Protein AF-A0A7M2ZLD8-F1 (afdb_monomer_lite)

Sequence (173 aa):
MSYGVLIRGNSGQTIIDDSNPCIHIAASGTYGVQTTSETIVSYPSAIQSPYEPYVYFRPNGPHQIYLFRHIGSPGNWTGFAFWQSIYRDVDPPVYGGKWKAGAVMLPKTGGWGMQVFDTQSRVMFDSNRDIVRYLGGAQVWNKYAYNPNWPGGLALQTWYLPFPYGTEAYFQV

Structure (mmCIF, N/CA/C/O backbone):
data_AF-A0A7M2ZLD8-F1
#
_entry.id   AF-A0A7M2ZLD8-F1
#
loop_
_atom_site.group_PDB
_atom_site.id
_atom_site.type_symbol
_atom_site.label_atom_id
_atom_site.label_alt_id
_atom_site.label_comp_id
_atom_site.label_asym_id
_atom_site.label_entity_id
_atom_site.label_seq_id
_atom_site.pdbx_PDB_ins_code
_atom_site.Cartn_x
_atom_site.Cartn_y
_atom_site.Cartn_z
_atom_site.occupancy
_atom_site.B_iso_or_equiv
_atom_site.auth_seq_id
_atom_site.auth_comp_id
_atom_site.auth_asym_id
_atom_site.auth_atom_id
_atom_site.pdbx_PDB_model_num
ATOM 1 N N . MET A 1 1 ? -9.789 -14.515 24.938 1.00 55.53 1 MET A N 1
ATOM 2 C CA . MET A 1 1 ? -10.448 -13.202 24.772 1.00 55.53 1 MET A CA 1
ATOM 3 C C . MET A 1 1 ? -11.246 -12.942 26.033 1.00 55.53 1 MET A C 1
ATOM 5 O O . MET A 1 1 ? -12.073 -13.783 26.356 1.00 55.53 1 MET A O 1
ATOM 9 N N . SER A 1 2 ? -10.936 -11.880 26.783 1.00 57.44 2 SER A N 1
ATOM 10 C CA . SER A 1 2 ? -11.683 -11.559 28.012 1.00 57.44 2 SER A CA 1
ATOM 11 C C . SER A 1 2 ? -12.920 -10.716 27.681 1.00 57.44 2 SER A C 1
ATOM 13 O O . SER A 1 2 ? -14.004 -11.056 28.129 1.00 57.44 2 SER A O 1
ATOM 15 N N . TYR A 1 3 ? -12.792 -9.715 26.797 1.00 57.31 3 TYR A N 1
ATOM 16 C CA . TYR A 1 3 ? -13.897 -8.905 26.261 1.00 57.31 3 TYR A CA 1
ATOM 17 C C . TYR A 1 3 ? -13.466 -8.336 24.898 1.00 57.31 3 TYR A C 1
ATOM 19 O O . TYR A 1 3 ? -12.445 -7.660 24.848 1.00 57.31 3 TYR A O 1
ATOM 27 N N . GLY A 1 4 ? -14.184 -8.631 23.808 1.00 74.44 4 GLY A N 1
ATOM 28 C CA . GLY A 1 4 ? -13.797 -8.197 22.457 1.00 74.44 4 GLY A CA 1
ATOM 29 C C . GLY A 1 4 ? -14.782 -8.625 21.364 1.00 74.44 4 GLY A C 1
ATOM 30 O O . GLY A 1 4 ? -15.792 -9.274 21.644 1.00 74.44 4 GLY A O 1
ATOM 31 N N . VAL A 1 5 ? -14.490 -8.254 20.115 1.00 86.88 5 VAL A N 1
ATOM 32 C CA . VAL A 1 5 ? -15.253 -8.650 18.919 1.00 86.88 5 VAL A CA 1
ATOM 33 C C . VAL A 1 5 ? -14.467 -9.718 18.171 1.00 86.88 5 VAL A C 1
ATOM 35 O O . VAL A 1 5 ? -13.273 -9.559 17.959 1.00 86.88 5 VAL A O 1
ATOM 38 N N . LEU A 1 6 ? -15.142 -10.780 17.731 1.00 90.00 6 LEU A N 1
ATOM 39 C CA . LEU A 1 6 ? -14.579 -11.763 16.811 1.00 90.00 6 LEU A CA 1
ATOM 40 C C . LEU A 1 6 ? -15.610 -12.104 15.738 1.00 90.00 6 LEU A C 1
ATOM 42 O O . LEU A 1 6 ? -16.627 -12.737 16.019 1.00 90.00 6 LEU A O 1
ATOM 46 N N . ILE A 1 7 ? -15.329 -11.699 14.505 1.00 91.19 7 ILE A N 1
ATOM 47 C CA . ILE A 1 7 ? -16.159 -11.971 13.332 1.00 91.19 7 ILE A CA 1
ATOM 48 C C . ILE A 1 7 ? -15.408 -12.970 12.462 1.00 91.19 7 ILE A C 1
ATOM 50 O O . ILE A 1 7 ? -14.289 -12.708 12.015 1.00 91.19 7 ILE A O 1
ATOM 54 N N . ARG A 1 8 ? -16.033 -14.122 12.214 1.00 93.56 8 ARG A N 1
ATOM 55 C CA . ARG A 1 8 ? -15.474 -15.180 11.369 1.00 93.56 8 ARG A CA 1
ATOM 56 C C . ARG A 1 8 ? -16.337 -15.406 10.142 1.00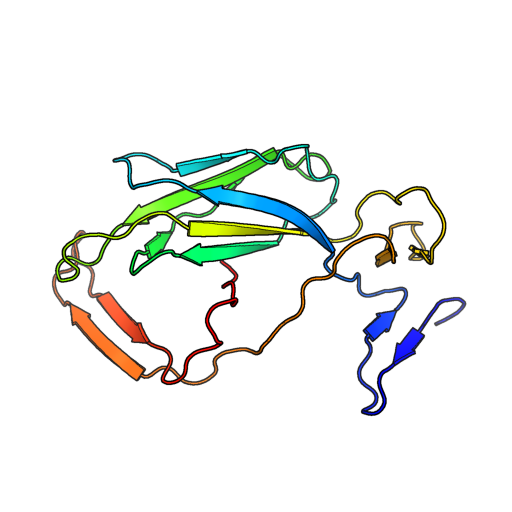 93.56 8 ARG A C 1
ATOM 58 O O . ARG A 1 8 ? -17.557 -15.262 10.193 1.00 93.56 8 ARG A O 1
ATOM 65 N N . GLY A 1 9 ? -15.686 -15.791 9.054 1.00 90.31 9 GLY A N 1
ATOM 66 C CA . GLY A 1 9 ? -16.364 -16.296 7.873 1.00 90.31 9 GLY A CA 1
ATOM 67 C C . GLY A 1 9 ? -16.895 -17.714 8.077 1.00 90.31 9 GLY A C 1
ATOM 68 O O . GLY A 1 9 ? -16.597 -18.391 9.062 1.00 90.31 9 GLY A O 1
ATOM 69 N N . ASN A 1 10 ? -17.667 -18.174 7.099 1.00 93.69 10 ASN A N 1
ATOM 70 C CA . ASN A 1 10 ? -18.260 -19.512 7.064 1.00 93.69 10 ASN A CA 1
ATOM 71 C C . ASN A 1 10 ? -17.231 -20.659 7.053 1.00 93.69 10 ASN A C 1
ATOM 73 O O . ASN A 1 10 ? -17.550 -21.749 7.514 1.00 93.69 10 ASN A O 1
ATOM 77 N N . SER A 1 11 ? -16.006 -20.419 6.579 1.00 93.69 11 SER A N 1
ATOM 78 C CA . SER A 1 11 ? -14.905 -21.393 6.603 1.00 93.69 11 SER A CA 1
ATOM 79 C C . SER A 1 11 ? -14.052 -21.304 7.877 1.00 93.69 11 SER A C 1
ATOM 81 O O . SER A 1 11 ? -12.985 -21.909 7.948 1.00 93.69 11 SER A O 1
ATOM 83 N N . GLY A 1 12 ? -14.491 -20.541 8.885 1.00 90.06 12 GLY A N 1
ATOM 84 C CA . GLY A 1 12 ? -13.798 -20.381 10.166 1.00 90.06 12 GLY A CA 1
ATOM 85 C C . GLY A 1 12 ? -12.642 -19.376 10.159 1.00 90.06 12 GLY A C 1
ATOM 86 O O . GLY A 1 12 ? -12.025 -19.165 11.202 1.00 90.06 12 GLY A O 1
ATOM 87 N N . GLN A 1 13 ? -12.368 -18.726 9.027 1.00 90.19 13 GLN A N 1
ATOM 88 C CA . GLN A 1 13 ? -11.359 -17.680 8.901 1.00 90.19 13 GLN A CA 1
ATOM 89 C C . GLN A 1 13 ? -11.756 -16.430 9.692 1.00 90.19 13 GLN A C 1
ATOM 91 O O . GLN A 1 13 ? -12.892 -15.963 9.594 1.00 90.19 13 GLN A O 1
ATOM 96 N N . THR A 1 14 ? -10.822 -15.867 10.453 1.00 89.00 14 THR A N 1
ATOM 97 C CA . THR A 1 14 ? -11.030 -14.588 11.137 1.00 89.00 14 THR A CA 1
ATOM 98 C C . THR A 1 14 ? -11.058 -13.449 10.122 1.00 89.00 14 THR A C 1
ATOM 100 O O . THR A 1 14 ? -10.161 -13.339 9.290 1.00 89.00 14 THR A O 1
ATOM 103 N N . ILE A 1 15 ? -12.100 -12.620 10.184 1.00 88.94 15 ILE A N 1
ATOM 104 C CA . ILE A 1 15 ? -12.275 -11.445 9.320 1.00 88.94 15 ILE A CA 1
ATOM 105 C C . ILE A 1 15 ? -11.950 -10.175 10.107 1.00 88.94 15 ILE A C 1
ATOM 107 O O . ILE A 1 15 ? -11.175 -9.346 9.641 1.00 88.94 15 ILE A O 1
ATOM 111 N N . ILE A 1 16 ? -12.537 -10.036 11.297 1.00 91.94 16 ILE A N 1
ATOM 112 C CA . ILE A 1 16 ? -12.288 -8.925 12.220 1.00 91.94 16 ILE A CA 1
ATOM 113 C C . ILE A 1 16 ? -12.079 -9.528 13.602 1.00 91.94 16 ILE A C 1
ATOM 115 O O . ILE A 1 16 ? -12.885 -10.353 14.042 1.00 91.94 16 ILE A O 1
ATOM 119 N N . ASP A 1 17 ? -11.031 -9.093 14.289 1.00 90.31 17 ASP A N 1
ATOM 120 C CA . ASP A 1 17 ? -10.860 -9.337 15.714 1.00 90.31 17 ASP A CA 1
ATOM 121 C C . ASP A 1 17 ? -10.286 -8.096 16.427 1.00 90.31 17 ASP A C 1
ATOM 123 O O . ASP A 1 17 ? -10.054 -7.055 15.807 1.00 90.31 17 ASP A O 1
ATOM 127 N N . ASP A 1 18 ? -10.130 -8.178 17.746 1.00 86.25 18 ASP A N 1
ATOM 128 C CA . ASP A 1 18 ? -9.640 -7.111 18.624 1.00 86.25 18 ASP A CA 1
ATOM 129 C C . ASP A 1 18 ? -8.106 -7.097 18.805 1.00 86.25 18 ASP A C 1
ATOM 131 O O . ASP A 1 18 ? -7.581 -6.319 19.600 1.00 86.25 18 ASP A O 1
ATOM 135 N N . SER A 1 19 ? -7.379 -7.946 18.078 1.00 87.88 19 SER A N 1
ATOM 136 C CA . SER A 1 19 ? -5.941 -8.206 18.250 1.00 87.88 19 SER A CA 1
ATOM 137 C C . SER A 1 19 ? -5.107 -8.081 16.967 1.00 87.88 19 SER A C 1
ATOM 139 O O . SER A 1 19 ? -3.909 -7.810 17.033 1.00 87.88 19 SER A O 1
ATOM 141 N N . ASN A 1 20 ? -5.737 -8.242 15.805 1.00 90.12 20 ASN A N 1
ATOM 142 C CA . ASN A 1 20 ? -5.163 -8.235 14.472 1.00 90.12 20 ASN A CA 1
ATOM 143 C C . ASN A 1 20 ? -5.881 -7.145 13.664 1.00 90.12 20 ASN A C 1
ATOM 145 O O . ASN A 1 20 ? -7.029 -7.330 13.250 1.00 90.12 20 ASN A O 1
ATOM 149 N N . PRO A 1 21 ? -5.240 -5.987 13.439 1.00 93.44 21 PRO A N 1
ATOM 150 C CA . PRO A 1 21 ? -5.895 -4.874 12.775 1.00 93.44 21 PRO A CA 1
ATOM 151 C C . PRO A 1 21 ? -6.138 -5.171 11.294 1.00 93.44 21 PRO A C 1
ATOM 153 O O . PRO A 1 21 ? -5.263 -5.665 10.579 1.00 93.44 21 PRO A O 1
ATOM 156 N N . CYS A 1 22 ? -7.302 -4.766 10.794 1.00 95.19 22 CYS A N 1
ATOM 157 C CA . CYS A 1 22 ? -7.531 -4.670 9.364 1.00 95.19 22 CYS A CA 1
ATOM 158 C C . CYS A 1 22 ? -6.646 -3.564 8.769 1.00 95.19 22 CYS A C 1
ATOM 160 O O . CYS A 1 22 ? -6.508 -2.469 9.327 1.00 95.19 22 CYS A O 1
ATOM 162 N N . ILE A 1 23 ? -6.073 -3.833 7.596 1.00 96.69 23 ILE A N 1
ATOM 163 C CA . ILE A 1 23 ? -5.348 -2.822 6.826 1.00 96.69 23 ILE A CA 1
ATOM 164 C C . ILE A 1 23 ? -6.383 -1.991 6.071 1.00 96.69 23 ILE A C 1
ATOM 166 O O . ILE A 1 23 ? -7.054 -2.498 5.172 1.00 96.69 23 ILE A O 1
ATOM 170 N N . HIS A 1 24 ? -6.505 -0.716 6.420 1.00 97.56 24 HIS A N 1
ATOM 171 C CA . HIS A 1 24 ? -7.429 0.214 5.781 1.00 97.56 24 HIS A CA 1
ATOM 172 C C . HIS A 1 24 ? -6.707 1.038 4.719 1.00 97.56 24 HIS A C 1
ATOM 174 O O . HIS A 1 24 ? -5.566 1.450 4.924 1.00 97.56 24 HIS A O 1
ATOM 180 N N . ILE A 1 25 ? -7.368 1.324 3.601 1.00 97.38 25 ILE A N 1
ATOM 181 C CA . ILE A 1 25 ? -6.846 2.241 2.588 1.00 97.38 25 ILE A CA 1
ATOM 182 C C . ILE A 1 25 ? -6.831 3.653 3.179 1.00 97.38 25 ILE A C 1
ATOM 184 O O . ILE A 1 25 ? -7.873 4.219 3.499 1.00 97.38 25 ILE A O 1
ATOM 188 N N . ALA A 1 26 ? -5.633 4.209 3.330 1.00 97.50 26 ALA A N 1
ATOM 189 C CA . ALA A 1 26 ? -5.405 5.522 3.921 1.00 97.50 26 ALA A CA 1
ATOM 190 C C . ALA A 1 26 ? -5.175 6.607 2.861 1.00 97.50 26 ALA A C 1
ATOM 192 O O . ALA A 1 26 ? -5.547 7.759 3.062 1.00 97.50 26 ALA A O 1
ATOM 193 N N . ALA A 1 27 ? -4.569 6.245 1.729 1.00 97.88 27 ALA A N 1
ATOM 194 C CA . ALA A 1 27 ? -4.353 7.150 0.608 1.00 97.88 27 ALA A CA 1
ATOM 195 C C . ALA A 1 27 ? -4.242 6.378 -0.713 1.00 97.88 27 ALA A C 1
ATOM 197 O O . ALA A 1 27 ? -3.959 5.178 -0.738 1.00 97.88 27 ALA A O 1
ATOM 198 N N . SER A 1 28 ? -4.448 7.072 -1.829 1.00 97.69 28 SER A N 1
ATOM 199 C CA . SER A 1 28 ? -4.201 6.531 -3.165 1.00 97.69 28 SER A CA 1
ATOM 200 C C . SER A 1 28 ? -3.888 7.648 -4.150 1.00 97.69 28 SER A C 1
ATOM 202 O O . SER A 1 28 ? -4.192 8.813 -3.891 1.00 97.69 28 SER A O 1
ATOM 204 N N . GLY A 1 29 ? -3.295 7.290 -5.282 1.00 97.00 29 GLY A N 1
ATOM 205 C CA . GLY A 1 29 ? -2.984 8.251 -6.328 1.00 97.00 29 GLY A CA 1
ATOM 206 C C . GLY A 1 29 ? -2.282 7.613 -7.514 1.00 97.00 29 GLY A C 1
ATOM 207 O O . GLY A 1 29 ? -2.356 6.402 -7.739 1.00 97.00 29 GLY A O 1
ATOM 208 N N . THR A 1 30 ? -1.589 8.451 -8.276 1.00 95.81 30 THR A N 1
ATOM 209 C CA . THR A 1 30 ? -0.748 8.051 -9.405 1.00 95.81 30 THR A CA 1
ATOM 210 C C . THR A 1 30 ? 0.702 8.452 -9.167 1.00 95.81 30 THR A C 1
ATOM 212 O O . THR A 1 30 ? 0.973 9.380 -8.408 1.00 95.81 30 THR A O 1
ATOM 215 N N . TYR A 1 31 ? 1.632 7.762 -9.819 1.00 93.44 31 TYR A N 1
ATOM 216 C CA . TYR A 1 31 ? 3.041 8.146 -9.892 1.00 93.44 31 TYR A CA 1
ATOM 217 C C . TYR A 1 31 ? 3.466 8.279 -11.359 1.00 93.44 31 TYR A C 1
ATOM 219 O O . TYR A 1 31 ? 2.910 7.613 -12.237 1.00 93.44 31 TYR A O 1
ATOM 227 N N . GLY A 1 32 ? 4.396 9.200 -11.612 1.00 83.19 32 GLY A N 1
ATOM 228 C CA . GLY A 1 32 ? 4.781 9.645 -12.951 1.00 83.19 32 GLY A CA 1
ATOM 229 C C . GLY A 1 32 ? 5.988 8.927 -13.562 1.00 83.19 32 GLY A C 1
ATOM 230 O O . GLY A 1 32 ? 6.553 7.999 -12.981 1.00 83.19 32 GLY A O 1
ATOM 231 N N . VAL A 1 33 ? 6.336 9.395 -14.766 1.00 69.19 33 VAL A N 1
ATOM 232 C CA . VAL A 1 33 ? 7.368 8.882 -15.687 1.00 69.19 33 VAL A CA 1
ATOM 233 C C . VAL A 1 33 ? 8.778 8.933 -15.086 1.00 69.19 33 VAL A C 1
ATOM 235 O O . VAL A 1 33 ? 9.045 9.762 -14.218 1.00 69.19 33 VAL A O 1
ATOM 238 N N . GLN A 1 34 ? 9.675 8.061 -15.562 1.00 63.69 34 GLN A N 1
ATOM 239 C CA . GLN A 1 34 ? 11.070 7.989 -15.120 1.00 63.69 34 GLN A CA 1
ATOM 240 C C . GLN A 1 34 ? 11.751 9.355 -15.108 1.00 63.69 34 GLN A C 1
ATOM 242 O O . GLN A 1 34 ? 11.728 10.097 -16.088 1.00 63.69 34 GLN A O 1
ATOM 247 N N . THR A 1 35 ? 12.448 9.623 -14.014 1.00 60.66 35 THR A N 1
ATOM 248 C CA . THR A 1 35 ? 13.505 10.625 -13.963 1.00 60.66 35 THR A CA 1
ATOM 249 C C . THR A 1 35 ? 14.828 9.906 -13.694 1.00 60.66 35 THR A C 1
ATOM 251 O O . THR A 1 35 ? 14.853 8.764 -13.236 1.00 60.66 35 THR A O 1
ATOM 254 N N . THR A 1 36 ? 15.962 10.557 -13.948 1.00 71.19 36 THR A N 1
ATOM 255 C CA . THR A 1 36 ? 17.291 10.096 -13.491 1.00 71.19 36 THR A CA 1
ATOM 256 C C . THR A 1 36 ? 17.464 10.257 -11.974 1.00 71.19 36 THR A C 1
ATOM 258 O O . THR A 1 36 ? 18.575 10.399 -11.468 1.00 71.19 36 THR A O 1
ATOM 261 N N . SER A 1 37 ? 16.359 10.335 -11.241 1.00 82.44 37 SER A N 1
ATOM 262 C CA . SER A 1 37 ? 16.288 10.737 -9.851 1.00 82.44 37 SER A CA 1
ATOM 263 C C . SER A 1 37 ? 15.247 9.894 -9.130 1.00 82.44 37 SER A C 1
ATOM 265 O O . SER A 1 37 ? 14.390 9.246 -9.731 1.00 82.44 37 SER A O 1
ATOM 267 N N . GLU A 1 38 ? 15.334 9.909 -7.811 1.00 91.50 38 GLU A N 1
ATOM 268 C CA . GLU A 1 38 ? 14.358 9.262 -6.955 1.00 91.50 38 GLU A CA 1
ATOM 269 C C . GLU A 1 38 ? 12.955 9.851 -7.197 1.00 91.50 38 GLU A C 1
ATOM 271 O O . GLU A 1 38 ? 12.758 11.068 -7.207 1.00 91.50 38 GLU A O 1
ATOM 276 N N . THR A 1 39 ? 11.965 8.983 -7.398 1.00 92.75 39 THR A N 1
ATOM 277 C CA . THR A 1 39 ? 10.553 9.363 -7.456 1.00 92.75 39 THR A CA 1
ATOM 278 C C . THR A 1 39 ? 10.036 9.523 -6.034 1.00 92.75 39 THR A C 1
ATOM 280 O O . THR A 1 39 ? 10.033 8.561 -5.270 1.00 92.75 39 THR A O 1
ATOM 283 N N . ILE A 1 40 ? 9.574 10.724 -5.689 1.00 95.06 40 ILE A N 1
ATOM 28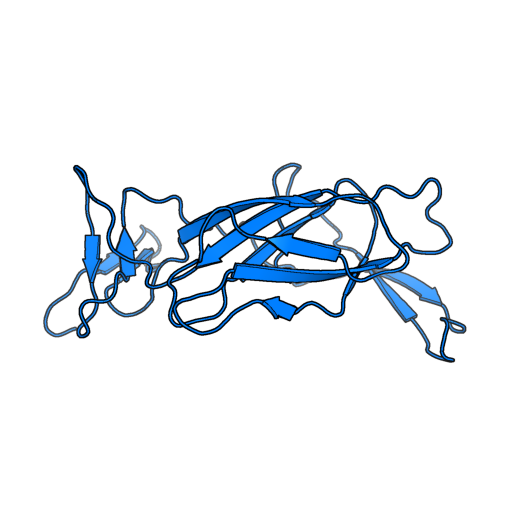4 C CA . ILE A 1 40 ? 9.000 11.044 -4.378 1.00 95.06 40 ILE A CA 1
ATOM 285 C C . ILE A 1 40 ? 7.491 11.229 -4.531 1.00 95.06 40 ILE A C 1
ATOM 287 O O . ILE A 1 40 ? 7.036 12.020 -5.357 1.00 95.06 40 ILE A O 1
ATOM 291 N N . VAL A 1 41 ? 6.717 10.512 -3.719 1.00 96.44 41 VAL A N 1
ATOM 292 C CA . VAL A 1 41 ? 5.256 10.604 -3.676 1.00 96.44 41 VAL A CA 1
ATOM 293 C C . VAL A 1 41 ? 4.826 11.047 -2.286 1.00 96.44 41 VAL A C 1
ATOM 295 O O . VAL A 1 41 ? 5.056 10.342 -1.305 1.00 96.44 41 VAL A O 1
ATOM 298 N N . SER A 1 42 ? 4.163 12.200 -2.216 1.00 97.69 42 SER A N 1
ATOM 299 C CA . SER A 1 42 ? 3.550 12.709 -0.988 1.00 97.69 42 SER A CA 1
ATOM 300 C C . SER A 1 42 ? 2.111 12.217 -0.852 1.00 97.69 42 SER A C 1
ATOM 302 O O . SER A 1 42 ? 1.353 12.198 -1.824 1.00 97.69 42 SER A O 1
ATOM 304 N N . TYR A 1 43 ? 1.712 11.857 0.364 1.00 98.31 43 TYR A N 1
ATOM 305 C CA . TYR A 1 43 ? 0.315 11.580 0.676 1.00 98.31 43 TYR A CA 1
ATOM 306 C C . TYR A 1 43 ? -0.504 12.882 0.732 1.00 98.31 43 TYR A C 1
ATOM 308 O O . TYR A 1 43 ? 0.039 13.921 1.112 1.00 98.31 43 TYR A O 1
ATOM 316 N N . PRO A 1 44 ? -1.817 12.846 0.416 1.00 97.44 44 PRO A N 1
ATOM 317 C CA . PRO A 1 44 ? -2.694 14.018 0.539 1.00 97.44 44 PRO A CA 1
ATOM 318 C C . PRO A 1 44 ? -2.760 14.590 1.963 1.00 97.44 44 PRO A C 1
ATOM 320 O O . PRO A 1 44 ? -2.962 15.785 2.153 1.00 97.44 44 PRO A O 1
ATOM 323 N N . SER A 1 45 ? -2.580 13.728 2.962 1.00 97.25 45 SER A N 1
ATOM 324 C CA . SER A 1 45 ? -2.457 14.067 4.376 1.00 97.25 45 SER A CA 1
ATOM 325 C C . SER A 1 45 ? -1.540 13.054 5.054 1.00 97.25 45 SER A C 1
ATOM 327 O O . SER A 1 45 ? -1.448 11.910 4.600 1.00 97.25 45 SER A O 1
ATOM 329 N N . ALA A 1 46 ? -0.900 13.442 6.158 1.00 98.19 46 ALA A N 1
ATOM 330 C CA . ALA A 1 46 ? -0.067 12.518 6.917 1.00 98.19 46 ALA A CA 1
ATOM 331 C C . ALA A 1 46 ? -0.887 11.313 7.411 1.00 98.19 46 ALA A C 1
ATOM 333 O O . ALA A 1 46 ? -1.959 11.468 8.000 1.00 98.19 46 ALA A O 1
ATOM 334 N N . ILE A 1 47 ? -0.379 10.105 7.172 1.00 98.50 47 ILE A N 1
ATOM 335 C CA . ILE A 1 47 ? -0.986 8.868 7.653 1.00 98.50 47 ILE A CA 1
ATOM 336 C C . ILE A 1 47 ? -0.563 8.672 9.109 1.00 98.50 47 ILE A C 1
ATOM 338 O O . ILE A 1 47 ? 0.610 8.458 9.417 1.00 98.50 47 ILE A O 1
ATOM 342 N N . GLN A 1 48 ? -1.545 8.722 10.007 1.00 98.00 48 GLN A N 1
ATOM 343 C CA . GLN A 1 48 ? -1.343 8.647 11.454 1.00 98.00 48 GLN A CA 1
ATOM 344 C C . GLN A 1 48 ? -1.386 7.200 11.960 1.00 98.00 48 GLN A C 1
ATOM 346 O O . GLN A 1 48 ? -2.218 6.842 12.787 1.00 98.00 48 GLN A O 1
ATOM 351 N N . SER A 1 49 ? -0.507 6.353 11.425 1.00 97.69 49 SER A N 1
ATOM 352 C CA . SER A 1 49 ? -0.328 4.975 11.892 1.00 97.69 49 SER A CA 1
ATOM 353 C C . SER A 1 49 ? 0.967 4.854 12.694 1.00 97.69 49 SER A C 1
ATOM 355 O O . SER A 1 49 ? 1.975 5.430 12.278 1.00 97.69 49 SER A O 1
ATOM 357 N N . PRO A 1 50 ? 0.994 4.101 13.808 1.00 96.88 50 PRO A N 1
ATOM 358 C CA . PRO A 1 50 ? 2.238 3.821 14.526 1.00 96.88 50 PRO A CA 1
ATOM 359 C C . PRO A 1 50 ? 3.221 2.954 13.720 1.00 96.88 50 PRO A C 1
ATOM 361 O O . PRO A 1 50 ? 4.380 2.861 14.106 1.00 96.88 50 PRO A O 1
ATOM 364 N N . TYR A 1 51 ? 2.779 2.351 12.612 1.00 97.25 51 TYR A N 1
ATOM 365 C CA . TYR A 1 51 ? 3.593 1.517 11.728 1.00 97.25 51 TYR A CA 1
ATOM 366 C C . TYR A 1 51 ? 3.663 2.118 10.326 1.00 97.25 51 TYR A C 1
ATOM 368 O O . TYR A 1 51 ? 2.787 2.891 9.929 1.00 97.25 51 TYR A O 1
ATOM 376 N N . GLU A 1 52 ? 4.701 1.756 9.581 1.00 97.69 52 GLU A N 1
ATOM 377 C CA . GLU A 1 52 ? 4.860 2.093 8.173 1.00 97.69 52 GLU A CA 1
ATOM 378 C C . GLU A 1 52 ? 3.614 1.691 7.353 1.00 97.69 52 GLU A C 1
ATOM 380 O O . GLU A 1 52 ? 3.091 0.584 7.519 1.00 97.69 52 GLU A O 1
ATOM 385 N N . PRO A 1 53 ? 3.118 2.548 6.441 1.00 97.81 53 PRO A N 1
ATOM 386 C CA . PRO A 1 53 ? 2.025 2.175 5.549 1.00 97.81 53 PRO A CA 1
ATOM 387 C C . PRO A 1 53 ? 2.476 1.132 4.523 1.00 97.81 53 PRO A C 1
ATOM 389 O O . PRO A 1 53 ? 3.481 1.317 3.850 1.00 97.81 53 PRO A O 1
ATOM 392 N N . TYR A 1 54 ? 1.685 0.091 4.301 1.00 97.50 54 TYR A N 1
ATOM 393 C CA . TYR A 1 54 ? 1.880 -0.846 3.200 1.00 97.50 54 TYR A CA 1
ATOM 394 C C . TYR A 1 54 ? 1.567 -0.157 1.870 1.00 97.50 54 TYR A C 1
ATOM 396 O O . TYR A 1 54 ? 0.431 0.270 1.645 1.00 97.50 54 TYR A O 1
ATOM 404 N N . VAL A 1 55 ? 2.552 -0.043 0.977 1.00 97.62 55 VAL A N 1
ATOM 405 C CA . VAL A 1 55 ? 2.359 0.597 -0.331 1.00 97.62 55 VAL A CA 1
ATOM 406 C C . VAL A 1 55 ? 2.225 -0.453 -1.423 1.00 97.62 55 VAL A C 1
ATOM 408 O O . VAL A 1 55 ? 3.051 -1.348 -1.579 1.00 97.62 55 VAL A O 1
ATOM 411 N N . TYR A 1 56 ? 1.156 -0.315 -2.198 1.00 96.12 56 TYR A N 1
ATOM 412 C CA . TYR A 1 56 ? 0.806 -1.198 -3.294 1.00 96.12 56 TYR A CA 1
ATOM 413 C C . TYR A 1 56 ? 0.842 -0.424 -4.606 1.00 96.12 56 TYR A C 1
ATOM 415 O O . TYR A 1 56 ? 0.269 0.663 -4.706 1.00 96.12 56 TYR A O 1
ATOM 423 N N . PHE A 1 57 ? 1.444 -1.005 -5.637 1.00 94.75 57 PHE A N 1
ATOM 424 C CA . PHE A 1 57 ? 1.623 -0.399 -6.949 1.00 94.75 57 PHE A CA 1
ATOM 425 C C . PHE A 1 57 ? 0.866 -1.157 -8.033 1.00 94.75 57 PHE A C 1
ATOM 427 O O . PHE A 1 57 ? 0.805 -2.382 -8.047 1.00 94.75 57 PHE A O 1
ATOM 434 N N . ARG A 1 58 ? 0.343 -0.411 -8.999 1.00 93.00 58 ARG A N 1
ATOM 435 C CA . ARG A 1 58 ? -0.191 -0.920 -10.260 1.00 93.00 58 ARG A CA 1
ATOM 436 C C . ARG A 1 58 ? 0.511 -0.185 -11.402 1.00 93.00 58 ARG A C 1
ATOM 438 O O . ARG A 1 58 ? 0.080 0.915 -11.756 1.00 93.00 58 ARG A O 1
ATOM 445 N N . PRO A 1 59 ? 1.624 -0.736 -11.911 1.00 90.62 59 PRO A N 1
ATOM 446 C CA . PRO A 1 59 ? 2.322 -0.205 -13.079 1.00 90.62 59 PRO A CA 1
ATOM 447 C C . PRO A 1 59 ? 1.404 -0.073 -14.300 1.00 90.62 59 PRO A C 1
ATOM 449 O O . PRO A 1 59 ? 0.572 -0.946 -14.543 1.00 90.62 59 PRO A O 1
ATOM 452 N N . ASN A 1 60 ? 1.559 1.005 -15.074 1.00 89.62 60 ASN A N 1
ATOM 453 C CA . ASN A 1 60 ? 0.909 1.155 -16.384 1.00 89.62 60 ASN A CA 1
ATOM 454 C C . ASN A 1 60 ? 1.550 0.254 -17.449 1.00 89.62 60 ASN A C 1
ATOM 456 O O . ASN A 1 60 ? 0.933 -0.031 -18.473 1.00 89.62 60 ASN A O 1
ATOM 460 N N . GLY A 1 61 ? 2.780 -0.189 -17.203 1.00 85.69 61 GLY A N 1
ATOM 461 C CA . GLY A 1 61 ? 3.515 -1.080 -18.073 1.00 85.69 61 GLY A CA 1
ATOM 462 C C . GLY A 1 61 ? 4.741 -1.677 -17.382 1.00 85.69 61 GLY A C 1
ATOM 463 O O . GLY A 1 61 ? 4.867 -1.611 -16.158 1.00 85.69 61 GLY A O 1
ATOM 464 N N . PRO A 1 62 ? 5.606 -2.343 -18.154 1.00 81.06 62 PRO A N 1
ATOM 465 C CA . PRO A 1 62 ? 6.772 -3.046 -17.634 1.00 81.06 62 PRO A CA 1
ATOM 466 C C . PRO A 1 62 ? 7.899 -2.090 -17.209 1.00 81.06 62 PRO A C 1
ATOM 468 O O . PRO A 1 62 ? 8.677 -1.609 -18.030 1.00 81.06 62 PRO A O 1
ATOM 471 N N . HIS A 1 63 ? 8.052 -1.898 -15.901 1.00 85.31 63 HIS A N 1
ATOM 472 C CA . HIS A 1 63 ? 9.218 -1.262 -15.283 1.00 85.31 63 HIS A CA 1
ATOM 473 C C . HIS A 1 63 ? 9.457 -1.821 -13.877 1.00 85.31 63 HIS A C 1
ATOM 475 O O . HIS A 1 63 ? 8.595 -2.466 -13.279 1.00 85.31 63 HIS A O 1
ATOM 481 N N . GLN A 1 64 ? 10.655 -1.596 -13.354 1.00 85.38 64 GLN A N 1
ATOM 482 C CA . GLN A 1 64 ? 11.047 -1.973 -12.003 1.00 85.38 64 GLN A CA 1
ATOM 483 C C . GLN A 1 64 ? 10.760 -0.829 -11.032 1.00 85.38 64 GLN A C 1
ATOM 485 O O . GLN A 1 64 ? 10.932 0.342 -11.369 1.00 85.38 64 GLN A O 1
ATOM 490 N N . ILE A 1 65 ? 10.386 -1.194 -9.810 1.00 89.38 65 ILE A N 1
ATOM 491 C CA . ILE A 1 65 ? 10.352 -0.317 -8.641 1.00 89.38 65 ILE A CA 1
ATOM 492 C C . ILE A 1 65 ? 11.376 -0.881 -7.660 1.00 89.38 65 ILE A C 1
ATOM 494 O O . ILE A 1 65 ? 11.309 -2.060 -7.318 1.00 89.38 65 ILE A O 1
ATOM 498 N N . TYR A 1 66 ? 12.351 -0.073 -7.253 1.00 89.38 66 TYR A N 1
ATOM 499 C CA . TYR A 1 66 ? 13.452 -0.520 -6.397 1.00 89.38 66 TYR A CA 1
ATOM 500 C C . TYR A 1 66 ? 13.930 0.598 -5.465 1.00 89.38 66 TYR A C 1
ATOM 502 O O . TYR A 1 66 ? 13.546 1.754 -5.635 1.00 89.38 66 TYR A O 1
ATOM 510 N N . LEU A 1 67 ? 14.746 0.247 -4.460 1.00 92.00 67 LEU A N 1
ATOM 511 C CA . LEU A 1 67 ? 15.225 1.175 -3.419 1.00 92.00 67 LEU A CA 1
ATOM 512 C C . LEU A 1 67 ? 14.076 1.962 -2.763 1.00 92.00 67 LEU A C 1
ATOM 514 O O . LEU A 1 67 ? 14.151 3.175 -2.580 1.00 92.00 67 LEU A O 1
ATOM 518 N N . PHE A 1 68 ? 12.989 1.254 -2.460 1.00 95.75 68 PHE A N 1
ATOM 519 C CA . PHE A 1 68 ? 11.816 1.830 -1.823 1.00 95.75 68 PHE A CA 1
ATOM 520 C C . PHE A 1 68 ? 12.123 2.238 -0.376 1.00 95.75 68 PHE A C 1
ATOM 522 O O . PHE A 1 68 ? 12.788 1.506 0.359 1.00 95.75 68 PHE A O 1
ATOM 529 N N . ARG A 1 69 ? 11.595 3.386 0.049 1.00 97.00 69 ARG A N 1
ATOM 530 C CA . ARG A 1 69 ? 11.637 3.847 1.440 1.00 97.00 69 ARG A CA 1
ATOM 531 C C . ARG A 1 69 ? 10.414 4.684 1.795 1.00 97.00 69 ARG A C 1
ATOM 533 O O . ARG A 1 69 ? 9.869 5.403 0.958 1.00 97.00 69 ARG A O 1
ATOM 540 N N . HIS A 1 70 ? 10.034 4.664 3.066 1.00 98.19 70 HIS A N 1
ATOM 541 C CA . HIS A 1 70 ? 9.020 5.570 3.600 1.00 98.19 70 HIS A CA 1
ATOM 542 C C . HIS A 1 70 ? 9.591 6.967 3.871 1.00 98.19 70 HIS A C 1
ATOM 544 O O . HIS A 1 70 ? 10.791 7.144 4.092 1.00 98.19 70 HIS A O 1
ATOM 550 N N . ILE A 1 71 ? 8.712 7.968 3.858 1.00 98.50 71 ILE A N 1
ATOM 551 C CA . ILE A 1 71 ? 9.006 9.336 4.286 1.00 98.50 71 ILE A CA 1
ATOM 552 C C . ILE A 1 71 ? 8.111 9.661 5.480 1.00 98.50 71 ILE A C 1
ATOM 554 O O . ILE A 1 71 ? 6.893 9.477 5.426 1.00 98.50 71 ILE A O 1
ATOM 558 N N . GLY A 1 72 ? 8.724 10.166 6.548 1.00 98.31 72 GLY A N 1
ATOM 559 C CA . GLY A 1 72 ? 8.060 10.490 7.806 1.00 98.31 72 GLY A CA 1
ATOM 560 C C . GLY A 1 72 ? 8.505 9.569 8.936 1.00 98.31 72 GLY A C 1
ATOM 561 O O . GLY A 1 72 ? 9.601 9.009 8.900 1.00 98.31 72 GLY A O 1
ATOM 562 N N . SER A 1 73 ? 7.661 9.459 9.953 1.00 98.31 73 SER A N 1
ATOM 563 C CA . SER A 1 73 ? 7.920 8.688 11.169 1.00 98.31 73 SER A CA 1
ATOM 564 C C . SER A 1 73 ? 6.608 8.130 11.740 1.00 98.31 73 SER A C 1
ATOM 566 O O . SER A 1 73 ? 5.534 8.556 11.299 1.00 98.31 73 SER A O 1
ATOM 568 N N . PRO A 1 74 ? 6.656 7.206 12.721 1.00 98.31 74 PRO A N 1
ATOM 569 C CA . PRO A 1 74 ? 5.460 6.687 13.383 1.00 98.31 74 PRO A CA 1
ATOM 570 C C . PRO A 1 74 ? 4.478 7.791 13.796 1.00 98.31 74 PRO A C 1
ATOM 572 O O . PRO A 1 74 ? 4.838 8.742 14.487 1.00 98.31 74 PRO A O 1
ATOM 575 N N . GLY A 1 75 ? 3.227 7.669 13.350 1.00 97.50 75 GLY A N 1
ATOM 576 C CA . GLY A 1 75 ? 2.151 8.634 13.584 1.00 97.50 75 GLY A CA 1
ATOM 577 C C . GLY A 1 75 ? 2.142 9.850 12.648 1.00 97.50 75 GLY A C 1
ATOM 578 O O . GLY A 1 75 ? 1.203 10.642 12.716 1.00 97.50 75 GLY A O 1
ATOM 579 N N . ASN A 1 76 ? 3.137 10.003 11.770 1.00 98.31 76 ASN A N 1
ATOM 580 C CA . ASN A 1 76 ? 3.266 11.126 10.840 1.00 98.31 76 ASN A CA 1
ATOM 581 C C . ASN A 1 76 ? 3.976 10.716 9.533 1.00 98.31 76 ASN A C 1
ATOM 583 O O . ASN A 1 76 ? 4.993 11.295 9.140 1.00 98.31 76 ASN A O 1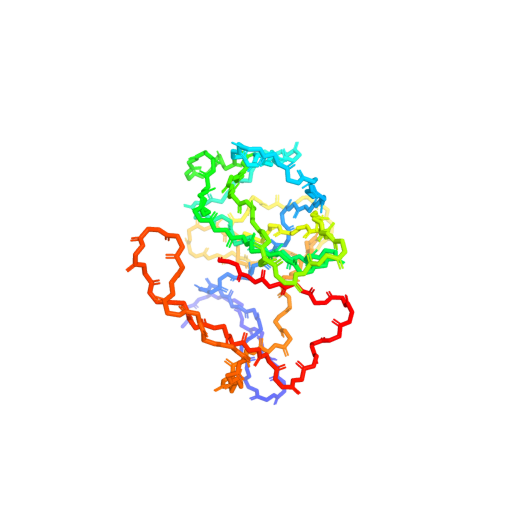
ATOM 587 N N . TRP A 1 77 ? 3.460 9.692 8.853 1.00 98.75 77 TRP A N 1
ATOM 588 C CA . TRP A 1 77 ? 3.983 9.270 7.551 1.00 98.75 77 TRP A CA 1
ATOM 589 C C . TRP A 1 77 ? 3.480 10.202 6.459 1.00 98.75 77 TRP A C 1
ATOM 591 O O . TRP A 1 77 ? 2.274 10.333 6.265 1.00 98.75 77 TRP A O 1
ATOM 601 N N . THR A 1 78 ? 4.382 10.848 5.730 1.00 98.69 78 THR A N 1
ATOM 602 C CA . THR A 1 78 ? 4.039 11.895 4.755 1.00 98.69 78 THR A CA 1
ATOM 603 C C . THR A 1 78 ? 4.162 11.437 3.310 1.00 98.69 78 THR A C 1
ATOM 605 O O . THR A 1 78 ? 3.668 12.120 2.416 1.00 98.69 78 THR A O 1
ATOM 608 N N . GLY A 1 79 ? 4.774 10.279 3.064 1.00 98.19 79 GLY A N 1
ATOM 609 C CA . GLY A 1 79 ? 4.902 9.740 1.721 1.00 98.19 79 GLY A CA 1
ATOM 610 C C . GLY A 1 79 ? 5.818 8.531 1.632 1.00 98.19 79 GLY A C 1
ATOM 611 O O . GLY A 1 79 ? 6.105 7.850 2.620 1.00 98.19 79 GLY A O 1
ATOM 612 N N . PHE A 1 80 ? 6.298 8.288 0.423 1.00 98.06 80 PHE A N 1
ATOM 613 C CA . PHE A 1 80 ? 7.295 7.275 0.109 1.00 98.06 80 PHE A CA 1
ATOM 614 C C . PHE A 1 80 ? 8.150 7.724 -1.075 1.00 98.06 80 PHE A C 1
ATOM 616 O O . PHE A 1 80 ? 7.785 8.635 -1.823 1.00 98.06 80 PHE A O 1
ATOM 623 N N . ALA A 1 81 ? 9.298 7.082 -1.238 1.00 96.00 81 ALA A N 1
ATOM 624 C CA . ALA A 1 81 ? 10.203 7.314 -2.345 1.00 96.00 81 ALA A CA 1
ATOM 625 C C . ALA A 1 81 ? 10.742 5.997 -2.898 1.00 96.00 81 ALA A C 1
ATOM 627 O O . ALA A 1 81 ? 10.822 5.004 -2.177 1.00 96.00 81 ALA A O 1
ATOM 628 N N . PHE A 1 82 ? 11.061 5.981 -4.186 1.00 95.31 82 PHE A N 1
ATOM 629 C CA . PHE A 1 82 ? 11.569 4.804 -4.884 1.00 95.31 82 PHE A CA 1
ATOM 630 C C . PHE A 1 82 ? 12.244 5.200 -6.194 1.00 95.31 82 PHE A C 1
ATOM 632 O O . PHE A 1 82 ? 12.073 6.308 -6.701 1.00 95.31 82 PHE A O 1
ATOM 639 N N . TRP A 1 83 ? 12.975 4.264 -6.779 1.00 91.56 83 TRP A N 1
ATOM 640 C CA . TRP A 1 83 ? 13.586 4.404 -8.091 1.00 91.56 83 TRP A CA 1
ATOM 641 C C . TRP A 1 83 ? 12.846 3.574 -9.136 1.00 91.56 83 TRP A C 1
ATOM 643 O O . TRP A 1 83 ? 12.262 2.532 -8.826 1.00 91.56 83 TRP A O 1
ATOM 653 N N . GLN A 1 84 ? 12.884 4.055 -10.381 1.00 88.75 84 GLN A N 1
ATOM 654 C CA . GLN A 1 84 ? 12.279 3.402 -11.539 1.00 88.75 84 GLN A CA 1
ATOM 655 C C . GLN A 1 84 ? 13.333 3.116 -12.608 1.00 88.75 84 GLN A C 1
ATOM 657 O O . GLN A 1 84 ? 14.118 3.990 -12.978 1.00 88.75 84 GLN A O 1
ATOM 662 N N . SER A 1 85 ? 13.319 1.903 -13.147 1.00 84.25 85 SER A N 1
ATOM 663 C CA . SER A 1 85 ? 14.161 1.493 -14.276 1.00 84.25 85 SER A CA 1
ATOM 664 C C . SER A 1 85 ? 13.370 0.604 -15.224 1.00 84.25 85 SER A C 1
ATOM 666 O O . SER A 1 85 ? 12.379 -0.011 -14.841 1.00 84.25 85 SER A O 1
ATOM 668 N N . ILE A 1 86 ? 13.796 0.538 -16.479 1.00 79.31 86 ILE A N 1
ATOM 669 C CA . ILE A 1 86 ? 13.267 -0.412 -17.465 1.00 79.31 86 ILE A CA 1
ATOM 670 C C . ILE A 1 86 ? 14.293 -1.494 -17.736 1.00 79.31 86 ILE A C 1
ATOM 672 O O . ILE A 1 86 ? 15.498 -1.295 -17.565 1.00 79.31 86 ILE A O 1
ATOM 676 N N . TYR A 1 87 ? 13.804 -2.630 -18.213 1.00 71.19 87 TYR A N 1
ATOM 677 C CA . TYR A 1 87 ? 14.667 -3.613 -18.842 1.00 71.19 87 TYR A CA 1
ATOM 678 C C . TYR A 1 87 ? 15.053 -3.126 -20.241 1.00 71.19 87 TYR A C 1
ATOM 680 O O . TYR A 1 87 ? 14.253 -2.497 -20.929 1.00 71.19 87 TYR A O 1
ATOM 688 N N . ARG A 1 88 ? 16.288 -3.425 -20.657 1.00 63.41 88 ARG A N 1
ATOM 689 C CA . ARG A 1 88 ? 16.870 -2.943 -21.920 1.00 63.41 88 ARG A CA 1
ATOM 690 C C . ARG A 1 88 ? 16.070 -3.354 -23.163 1.00 63.41 88 ARG A C 1
ATOM 692 O O . ARG A 1 88 ? 16.103 -2.642 -24.156 1.00 63.41 88 ARG A O 1
ATOM 699 N N . ASP A 1 89 ? 15.345 -4.464 -23.077 1.00 66.75 89 ASP A N 1
ATOM 700 C CA . ASP A 1 89 ? 14.645 -5.085 -24.207 1.00 66.75 89 ASP A CA 1
ATOM 701 C C . ASP A 1 89 ? 13.147 -4.726 -24.243 1.00 66.75 89 ASP A C 1
ATOM 703 O O . ASP A 1 89 ? 12.339 -5.448 -24.824 1.00 66.75 89 ASP A O 1
ATOM 707 N N . VAL A 1 90 ? 12.757 -3.643 -23.563 1.00 66.56 90 VAL A N 1
ATOM 708 C CA . VAL A 1 90 ? 11.361 -3.231 -23.392 1.00 66.56 90 VAL A CA 1
ATOM 709 C C . VAL A 1 90 ? 11.193 -1.794 -23.884 1.00 66.56 90 VAL A C 1
ATOM 711 O O . VAL A 1 90 ? 11.220 -0.843 -23.105 1.00 66.56 90 VAL A O 1
ATOM 714 N N . ASP A 1 91 ? 11.061 -1.660 -25.204 1.00 70.06 91 ASP A N 1
ATOM 715 C CA . ASP A 1 91 ? 10.888 -0.390 -25.916 1.00 70.06 91 ASP A CA 1
ATOM 716 C C . ASP A 1 91 ? 9.525 -0.377 -26.651 1.00 70.06 91 ASP A C 1
ATOM 718 O O . ASP A 1 91 ? 9.178 -1.382 -27.283 1.00 70.06 91 ASP A O 1
ATOM 722 N N . PRO A 1 92 ? 8.724 0.709 -26.580 1.00 75.62 92 PRO A N 1
ATOM 723 C CA . PRO A 1 92 ? 8.946 1.926 -25.798 1.00 75.62 92 PRO A CA 1
ATOM 724 C C . PRO A 1 92 ? 8.728 1.715 -24.291 1.00 75.62 92 PRO A C 1
ATOM 726 O O . PRO A 1 92 ? 7.849 0.942 -23.895 1.00 75.62 92 PRO A O 1
ATOM 729 N N . PRO A 1 93 ? 9.469 2.425 -23.424 1.00 77.06 93 PRO A N 1
ATOM 730 C CA . PRO A 1 93 ? 9.269 2.321 -21.990 1.00 77.06 93 PRO A CA 1
ATOM 731 C C . PRO A 1 93 ? 7.930 2.918 -21.558 1.00 77.06 93 PRO A C 1
ATOM 733 O O . PRO A 1 93 ? 7.590 4.052 -21.899 1.00 77.06 93 PRO A O 1
ATOM 736 N N . VAL A 1 94 ? 7.182 2.167 -20.748 1.00 85.69 94 VAL A N 1
ATOM 737 C CA . VAL A 1 94 ? 5.885 2.593 -20.207 1.00 85.69 94 VAL A CA 1
ATOM 738 C C . VAL A 1 94 ? 5.990 2.704 -18.692 1.00 85.69 94 VAL A C 1
ATOM 740 O O . VAL A 1 94 ? 5.776 1.736 -17.968 1.00 85.69 94 VAL A O 1
ATOM 743 N N . TYR A 1 95 ? 6.331 3.903 -18.227 1.00 87.25 95 TYR A N 1
ATOM 744 C CA . TYR A 1 95 ? 6.461 4.222 -16.807 1.00 87.25 95 TYR A CA 1
ATOM 745 C C . TYR A 1 95 ? 5.151 4.670 -16.162 1.00 87.25 95 TYR A C 1
ATOM 747 O O . TYR A 1 95 ? 4.136 4.936 -16.816 1.00 87.25 95 TYR A O 1
ATOM 755 N N . GLY A 1 96 ? 5.228 4.856 -14.847 1.00 90.94 96 GLY A N 1
ATOM 756 C CA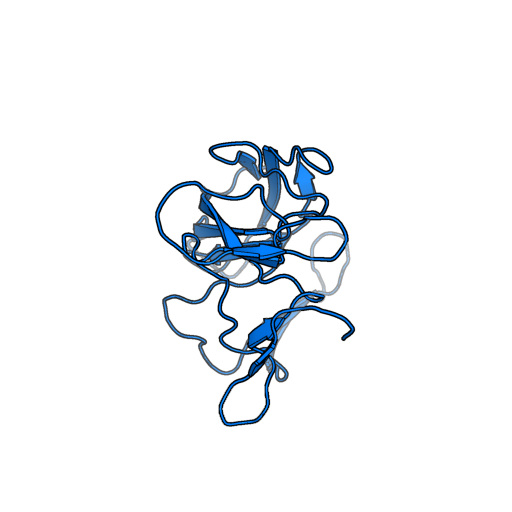 . GLY A 1 96 ? 4.142 5.391 -14.055 1.00 90.94 96 GLY A CA 1
ATOM 757 C C . GLY A 1 96 ? 3.096 4.337 -13.736 1.00 90.94 96 GLY A C 1
ATOM 758 O O . GLY A 1 96 ? 3.182 3.167 -14.111 1.00 90.94 96 GLY A O 1
ATOM 759 N N . GLY A 1 97 ? 2.082 4.753 -13.000 1.00 93.50 97 GLY A N 1
ATOM 760 C CA . GLY A 1 97 ? 1.043 3.840 -12.567 1.00 93.50 97 GLY A CA 1
ATOM 761 C C . GLY A 1 97 ? 0.186 4.422 -11.470 1.00 93.50 97 GLY A C 1
ATOM 762 O O . GLY A 1 97 ? 0.241 5.614 -11.163 1.00 93.50 97 GLY A O 1
ATOM 763 N N . LYS A 1 98 ? -0.610 3.552 -10.862 1.00 95.88 98 LYS A N 1
ATOM 764 C CA . LYS A 1 98 ? -1.419 3.869 -9.688 1.00 95.88 98 LYS A CA 1
ATOM 765 C C . LYS A 1 98 ? -0.750 3.311 -8.442 1.00 95.88 98 LYS A C 1
ATOM 767 O O . LYS A 1 98 ? -0.053 2.300 -8.504 1.00 95.88 98 LYS A O 1
ATOM 772 N N . TRP A 1 99 ? -1.011 3.928 -7.304 1.00 96.94 99 TRP A N 1
ATOM 773 C CA . TRP A 1 99 ? -0.590 3.422 -6.006 1.00 96.94 99 TRP A CA 1
ATOM 774 C C . TRP A 1 99 ? -1.728 3.517 -4.990 1.00 96.94 99 TRP A C 1
ATOM 776 O O . TRP A 1 99 ? -2.649 4.328 -5.129 1.00 96.94 99 TRP A O 1
ATOM 786 N N . LYS A 1 100 ? -1.664 2.664 -3.971 1.00 97.56 100 LYS A N 1
ATOM 787 C CA . LYS A 1 100 ? -2.495 2.716 -2.767 1.00 97.56 100 LYS A CA 1
ATOM 788 C C . LYS A 1 100 ? -1.597 2.549 -1.550 1.00 97.56 100 LYS A C 1
ATOM 790 O O . LYS A 1 100 ? -0.673 1.747 -1.591 1.00 97.56 100 LYS A O 1
ATOM 795 N N . ALA A 1 101 ? -1.885 3.279 -0.484 1.00 98.19 101 ALA A N 1
ATOM 796 C CA . ALA A 1 101 ? -1.260 3.100 0.817 1.00 98.19 101 ALA A CA 1
ATOM 797 C C . ALA A 1 101 ? -2.308 2.556 1.790 1.00 98.19 101 ALA A C 1
ATOM 799 O O . ALA A 1 101 ? -3.327 3.204 2.042 1.00 98.19 101 ALA A O 1
ATOM 800 N N . GLY A 1 102 ? -2.069 1.350 2.291 1.00 97.94 102 GLY A N 1
ATOM 801 C CA . GLY A 1 102 ? -2.838 0.722 3.353 1.00 97.94 102 GLY A CA 1
ATOM 802 C C . GLY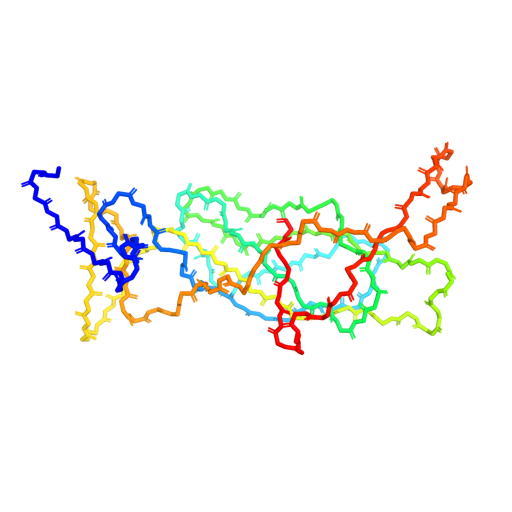 A 1 102 ? -2.141 0.907 4.697 1.00 97.94 102 GLY A C 1
ATOM 803 O O . GLY A 1 102 ? -0.924 0.805 4.778 1.00 97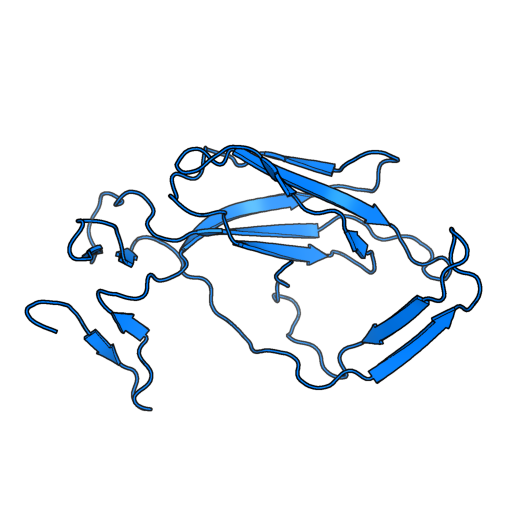.94 102 GLY A O 1
ATOM 804 N N . ALA A 1 103 ? -2.884 1.170 5.762 1.00 97.94 103 ALA A N 1
ATOM 805 C CA . ALA A 1 103 ? -2.324 1.326 7.096 1.00 97.94 103 ALA A CA 1
ATOM 806 C C . ALA A 1 103 ? -3.246 0.736 8.163 1.00 97.94 103 ALA A C 1
ATOM 808 O O . ALA A 1 103 ? -4.448 0.558 7.959 1.00 97.94 103 ALA A O 1
ATOM 809 N N . VAL A 1 104 ? -2.662 0.435 9.316 1.00 97.56 104 VAL A N 1
ATOM 810 C CA . VAL A 1 104 ? -3.355 -0.140 10.473 1.00 97.56 104 VAL A CA 1
ATOM 811 C C . VAL A 1 104 ? -3.467 0.893 11.589 1.00 97.56 104 VAL A C 1
ATOM 813 O O . VAL A 1 104 ? -2.683 1.843 11.631 1.00 97.56 104 VAL A O 1
ATOM 816 N N . MET A 1 105 ? -4.413 0.707 12.513 1.00 96.31 105 MET A N 1
ATOM 817 C CA . MET A 1 105 ? -4.519 1.534 13.727 1.00 96.31 105 MET A CA 1
ATOM 818 C C . MET A 1 105 ? -4.641 3.040 13.453 1.00 96.31 105 MET A C 1
ATOM 820 O O . MET A 1 105 ? -4.122 3.863 14.204 1.00 96.31 105 MET A O 1
ATOM 824 N N . LEU A 1 106 ? -5.328 3.395 12.364 1.00 96.81 106 LEU A N 1
ATOM 825 C CA . LEU A 1 106 ? -5.632 4.781 12.016 1.00 96.81 106 LEU A CA 1
ATOM 826 C C . LEU A 1 106 ? -6.552 5.424 13.070 1.00 96.81 106 LEU A C 1
ATOM 828 O O . LEU A 1 106 ? -7.322 4.717 13.721 1.00 96.81 106 LEU A O 1
ATOM 832 N N . PRO A 1 107 ? -6.557 6.762 13.207 1.00 95.75 107 PRO A N 1
ATOM 833 C CA . PRO A 1 107 ? -7.504 7.458 14.077 1.00 95.75 107 PRO A CA 1
ATOM 834 C C . PRO A 1 107 ? -8.945 7.080 13.736 1.00 95.75 107 PRO A C 1
ATOM 836 O O . PRO A 1 107 ? -9.257 6.872 12.572 1.00 95.75 107 PRO A O 1
ATOM 839 N N . LYS A 1 108 ? -9.862 7.014 14.695 1.00 94.56 108 LYS A N 1
ATOM 840 C CA . LYS A 1 108 ? -11.271 6.701 14.395 1.00 94.56 108 LYS A CA 1
ATOM 841 C C . LYS A 1 108 ? -11.901 7.741 13.451 1.00 94.56 108 LYS A C 1
ATOM 843 O O . LYS A 1 108 ? -11.614 8.932 13.588 1.00 94.56 108 LYS A O 1
ATOM 848 N N . THR A 1 109 ? -12.750 7.332 12.508 1.00 95.69 109 THR A N 1
ATOM 849 C CA . THR A 1 109 ? -13.569 8.295 11.750 1.00 95.69 109 THR A CA 1
ATOM 850 C C . THR A 1 109 ? -14.796 8.734 12.558 1.00 95.69 109 THR A C 1
ATOM 852 O O . THR A 1 109 ? -15.168 8.108 13.553 1.00 95.69 109 THR A O 1
ATOM 855 N N . GLY A 1 110 ? -15.442 9.822 12.131 1.00 94.56 110 GLY A N 1
ATOM 856 C CA . GLY A 1 110 ? -16.799 10.164 12.571 1.00 94.56 110 GLY A CA 1
ATOM 857 C C . GLY A 1 110 ? -17.873 9.491 11.708 1.00 94.56 110 GLY A C 1
ATOM 858 O O . GLY A 1 110 ? -17.551 8.795 10.746 1.00 94.56 110 GLY A O 1
ATOM 859 N N . GLY A 1 111 ? -19.144 9.754 12.026 1.00 94.00 111 GLY A N 1
ATOM 860 C CA . GLY A 1 111 ? -20.305 9.256 11.278 1.00 94.00 111 GLY A CA 1
ATOM 861 C C . GLY A 1 111 ? -20.953 8.007 11.883 1.00 94.00 111 GLY A C 1
ATOM 862 O O . GLY A 1 111 ? -20.592 7.565 12.972 1.00 94.00 111 GLY A O 1
ATOM 863 N N . TRP A 1 112 ? -21.942 7.459 11.176 1.00 94.94 112 TRP A N 1
ATOM 864 C CA . TRP A 1 112 ? -22.630 6.223 11.558 1.00 94.94 112 TRP A CA 1
ATOM 865 C C . TRP A 1 112 ? -21.826 5.013 11.085 1.00 94.94 112 TRP A C 1
ATOM 867 O O . TRP A 1 112 ? -21.469 4.939 9.914 1.00 94.94 112 TRP A O 1
ATOM 877 N N . GLY A 1 113 ? -21.548 4.059 11.970 1.00 94.00 113 GLY A N 1
ATOM 878 C CA . GLY A 1 113 ? -20.780 2.872 11.608 1.00 94.00 113 GLY A CA 1
ATOM 879 C C . GLY A 1 113 ? -20.384 2.013 12.802 1.00 94.00 113 GLY A C 1
ATOM 880 O O . GLY A 1 113 ? -20.828 2.240 13.927 1.00 94.00 113 GLY A O 1
ATOM 881 N N . MET A 1 114 ? -19.530 1.027 12.536 1.00 93.38 114 MET A N 1
ATOM 882 C CA . MET A 1 114 ? -18.941 0.133 13.527 1.00 93.38 114 MET A CA 1
ATOM 883 C C . MET A 1 114 ? -17.434 0.366 13.608 1.00 93.38 114 MET A C 1
ATOM 885 O O . MET A 1 114 ? -16.743 0.380 12.589 1.00 93.38 114 MET A O 1
ATOM 889 N N . GLN A 1 115 ? -16.933 0.484 14.835 1.00 94.38 115 GLN A N 1
ATOM 890 C CA . GLN A 1 115 ? -15.510 0.569 15.138 1.00 94.38 115 GLN A CA 1
ATOM 891 C C . GLN A 1 115 ? -15.152 -0.509 16.158 1.00 94.38 115 GLN A C 1
ATOM 893 O O . GLN A 1 115 ? -15.858 -0.680 17.153 1.00 94.38 115 GLN A O 1
ATOM 898 N N . VAL A 1 116 ? -14.066 -1.235 15.903 1.00 94.38 116 VAL A N 1
ATOM 899 C CA . VAL A 1 116 ? -13.491 -2.211 16.838 1.00 94.38 116 VAL A CA 1
ATOM 900 C C . VAL A 1 116 ? -12.171 -1.658 17.339 1.00 94.38 116 VAL A C 1
ATOM 902 O O . VAL A 1 116 ? -11.364 -1.171 16.546 1.00 94.38 116 VAL A O 1
ATOM 905 N N . PHE A 1 117 ? -11.957 -1.742 18.648 1.00 93.31 117 PHE A N 1
ATOM 906 C CA . PHE A 1 117 ? -10.754 -1.260 19.308 1.00 93.31 117 PHE A CA 1
ATOM 907 C C . PHE A 1 117 ? -10.060 -2.398 20.046 1.00 93.31 117 PHE A C 1
ATOM 909 O O . PHE A 1 117 ? -10.728 -3.313 20.528 1.00 93.31 117 PHE A O 1
ATOM 916 N N . ASP A 1 118 ? -8.738 -2.319 20.151 1.00 91.62 118 ASP A N 1
ATOM 917 C CA . ASP A 1 118 ? -7.977 -3.192 21.043 1.00 91.62 118 ASP A CA 1
ATOM 918 C C . ASP A 1 118 ? -7.983 -2.680 22.494 1.00 91.62 118 ASP A C 1
ATOM 920 O O . ASP A 1 118 ? -8.567 -1.646 22.835 1.00 91.62 118 ASP A O 1
ATOM 924 N N . THR A 1 119 ? -7.263 -3.389 23.364 1.00 89.38 119 THR A N 1
ATOM 925 C CA . THR A 1 119 ? -7.098 -3.044 24.785 1.00 89.38 119 THR A CA 1
ATOM 926 C C . THR A 1 119 ? -6.377 -1.714 25.030 1.00 89.38 119 THR A C 1
ATOM 928 O O . THR A 1 119 ? -6.435 -1.188 26.140 1.00 89.38 119 THR A O 1
ATOM 931 N N . GLN A 1 120 ? -5.724 -1.146 24.013 1.00 90.38 120 GLN A N 1
ATOM 932 C CA . GLN A 1 120 ? -5.044 0.150 24.052 1.00 90.38 120 GLN A CA 1
ATOM 933 C C . GLN A 1 120 ? -5.872 1.259 23.381 1.00 90.38 120 GLN A C 1
ATOM 935 O O . GLN A 1 120 ? -5.363 2.357 23.164 1.00 90.38 120 GLN A O 1
ATOM 940 N N . SER A 1 121 ? -7.150 1.000 23.072 1.00 90.25 121 SER A N 1
ATOM 941 C CA . SER A 1 121 ? -8.052 1.925 22.370 1.00 90.25 121 SER A CA 1
ATOM 942 C C . SER A 1 121 ? -7.591 2.311 20.957 1.00 90.25 121 SER A C 1
ATOM 944 O O . SER A 1 121 ? -7.974 3.361 20.436 1.00 90.25 121 SER A O 1
ATOM 946 N N . ARG A 1 122 ? -6.785 1.468 20.303 1.00 92.50 122 ARG A N 1
ATOM 947 C CA . ARG A 1 122 ? -6.379 1.642 18.901 1.00 92.50 122 ARG A CA 1
ATOM 948 C C . ARG A 1 122 ? -7.411 0.993 17.986 1.00 92.50 122 ARG A C 1
ATOM 950 O O . ARG A 1 122 ? -7.967 -0.046 18.323 1.00 92.50 122 ARG A O 1
ATOM 957 N N . VAL A 1 123 ? -7.664 1.583 16.820 1.00 94.81 123 VAL A N 1
ATOM 958 C CA . VAL A 1 123 ? -8.670 1.076 15.869 1.00 94.81 123 VAL A CA 1
ATOM 959 C C . VAL A 1 123 ? -8.170 -0.197 15.184 1.00 94.81 123 VAL A C 1
ATOM 961 O O . VAL A 1 123 ? -7.212 -0.160 14.413 1.00 94.81 123 VAL A O 1
ATOM 964 N N . MET A 1 124 ? -8.842 -1.319 15.421 1.00 95.12 124 MET A N 1
ATOM 965 C CA . MET A 1 124 ? -8.611 -2.577 14.703 1.00 95.12 124 MET A CA 1
ATOM 966 C C . MET A 1 124 ? -9.433 -2.644 13.413 1.00 95.12 124 MET A C 1
ATOM 968 O O . MET A 1 124 ? -8.949 -3.138 12.400 1.00 95.12 124 MET A O 1
ATOM 972 N N . PHE A 1 125 ? -10.645 -2.087 13.419 1.00 96.06 125 PHE A N 1
ATOM 973 C CA . PHE A 1 125 ? -11.537 -2.015 12.260 1.00 96.06 125 PHE A CA 1
ATOM 974 C C . PHE A 1 125 ? -12.396 -0.747 12.312 1.00 96.06 125 PHE A C 1
ATOM 976 O O . PHE A 1 125 ? -12.857 -0.369 13.390 1.00 96.06 125 PHE A O 1
ATOM 983 N N . ASP A 1 126 ? -12.641 -0.120 11.160 1.00 96.19 126 ASP A N 1
ATOM 984 C CA . ASP A 1 126 ? -13.565 1.008 11.003 1.00 96.19 126 ASP A CA 1
ATOM 985 C C . ASP A 1 126 ? -14.388 0.846 9.719 1.00 96.19 126 ASP A C 1
ATOM 987 O O . ASP A 1 126 ? -13.841 0.870 8.615 1.00 96.19 126 ASP A O 1
ATOM 991 N N . SER A 1 127 ? -15.710 0.708 9.848 1.00 95.56 127 SER A N 1
ATOM 992 C CA . SER A 1 127 ? -16.599 0.465 8.704 1.00 95.56 127 SER A CA 1
ATOM 993 C C . SER A 1 127 ? -16.685 1.626 7.713 1.00 95.56 127 SER A C 1
ATOM 995 O O . SER A 1 127 ? -17.195 1.439 6.613 1.00 95.56 127 SER A O 1
ATOM 997 N N . ASN A 1 128 ? -16.225 2.823 8.082 1.00 96.56 128 ASN A N 1
ATOM 998 C CA . ASN A 1 128 ? -16.199 3.984 7.187 1.00 96.56 128 ASN A CA 1
ATOM 999 C C . ASN A 1 128 ? -14.941 4.039 6.310 1.00 96.56 128 ASN A C 1
ATOM 1001 O O . ASN A 1 128 ? -14.681 5.050 5.654 1.00 96.56 128 ASN A O 1
ATOM 1005 N N . ARG A 1 129 ? -14.126 2.982 6.322 1.00 95.12 129 ARG A N 1
ATOM 1006 C CA . ARG A 1 129 ? -12.904 2.878 5.534 1.00 95.12 129 ARG A CA 1
ATOM 1007 C C . ARG A 1 129 ? -12.925 1.638 4.665 1.00 95.12 129 ARG A C 1
ATOM 1009 O O . ARG A 1 129 ? -13.283 0.551 5.111 1.00 95.12 129 ARG A O 1
ATOM 1016 N N . ASP A 1 130 ? -12.425 1.794 3.447 1.00 95.31 130 ASP A N 1
ATOM 1017 C CA . ASP A 1 130 ? -12.101 0.649 2.610 1.00 95.31 130 ASP A CA 1
ATOM 1018 C C . ASP A 1 130 ? -10.967 -0.161 3.243 1.00 95.31 130 ASP A C 1
ATOM 1020 O O . ASP A 1 130 ? -9.993 0.397 3.750 1.00 95.31 130 ASP A O 1
ATOM 1024 N N . ILE A 1 131 ? -11.064 -1.485 3.158 1.00 94.12 131 ILE A N 1
ATOM 1025 C CA . ILE A 1 131 ? -10.013 -2.413 3.586 1.00 94.12 131 ILE A CA 1
ATOM 1026 C C . ILE A 1 131 ? -9.241 -2.959 2.384 1.00 94.12 131 ILE A C 1
ATOM 1028 O O . ILE A 1 131 ? -9.789 -3.154 1.293 1.00 94.12 131 ILE A O 1
ATOM 1032 N N . VAL A 1 132 ? -7.956 -3.243 2.587 1.00 93.44 132 VAL A N 1
ATOM 1033 C CA . VAL A 1 132 ? -7.154 -3.997 1.620 1.00 93.44 132 VAL A CA 1
ATOM 1034 C C . VAL A 1 132 ? -7.731 -5.405 1.497 1.00 93.44 132 VAL A C 1
ATOM 1036 O O . VAL A 1 132 ? -7.944 -6.098 2.490 1.00 93.44 132 VAL A O 1
ATOM 1039 N N . ARG A 1 133 ? -7.957 -5.842 0.256 1.00 89.88 133 ARG A N 1
ATOM 1040 C CA . ARG A 1 133 ? -8.385 -7.205 -0.072 1.00 89.88 133 ARG A CA 1
ATOM 1041 C C . ARG A 1 133 ? -7.274 -7.908 -0.834 1.00 89.88 133 ARG A C 1
ATOM 1043 O O . ARG A 1 133 ? -6.935 -7.502 -1.943 1.00 89.88 133 ARG A O 1
ATOM 1050 N N . TYR A 1 134 ? -6.731 -8.965 -0.243 1.00 87.19 134 TYR A N 1
ATOM 1051 C CA . TYR A 1 134 ? -5.737 -9.802 -0.901 1.00 87.19 134 TYR A CA 1
ATOM 1052 C C . TYR A 1 134 ? -6.422 -10.727 -1.908 1.00 87.19 134 TYR A C 1
ATOM 1054 O O . TYR A 1 134 ? -7.328 -11.476 -1.552 1.00 87.19 134 TYR A O 1
ATOM 1062 N N . LEU A 1 135 ? -5.988 -10.661 -3.168 1.00 85.75 135 LEU A N 1
ATOM 1063 C CA . LEU A 1 135 ? -6.472 -11.545 -4.236 1.00 85.75 135 LEU A CA 1
ATOM 1064 C C . LEU A 1 135 ? -5.789 -12.917 -4.194 1.00 85.75 135 LEU A C 1
ATOM 1066 O O . LEU A 1 135 ? -6.365 -13.915 -4.614 1.00 85.75 135 LEU A O 1
ATOM 1070 N N . GLY A 1 136 ? -4.559 -12.959 -3.688 1.00 82.75 136 GLY A N 1
ATOM 1071 C CA . GLY A 1 136 ? -3.751 -14.163 -3.591 1.00 82.75 136 GLY A CA 1
ATOM 1072 C C . GLY A 1 136 ? -2.273 -13.827 -3.449 1.00 82.75 136 GLY A C 1
ATOM 1073 O O . GLY A 1 136 ? -1.873 -12.664 -3.518 1.00 82.75 136 GLY A O 1
ATOM 1074 N N . GLY A 1 137 ? -1.473 -14.867 -3.247 1.00 81.38 137 GLY A N 1
ATOM 1075 C CA . GLY A 1 137 ? -0.018 -14.809 -3.304 1.00 81.38 137 GLY A CA 1
ATOM 1076 C C . GLY A 1 137 ? 0.491 -15.730 -4.405 1.00 81.38 137 GLY A C 1
ATOM 1077 O O . GLY A 1 137 ? -0.127 -16.748 -4.716 1.00 81.38 137 GLY A O 1
ATOM 1078 N N . ALA A 1 138 ? 1.625 -15.375 -5.001 1.00 80.19 138 ALA A N 1
ATOM 1079 C CA . ALA A 1 138 ? 2.244 -16.194 -6.026 1.00 80.19 138 ALA A CA 1
ATOM 1080 C C . ALA A 1 138 ? 3.251 -17.163 -5.412 1.00 80.19 138 ALA A C 1
ATOM 1082 O O . ALA A 1 138 ? 4.248 -16.738 -4.833 1.00 80.19 138 ALA A O 1
ATOM 1083 N N . GLN A 1 139 ? 3.006 -18.461 -5.582 1.00 84.25 139 GLN A N 1
ATOM 1084 C CA . GLN A 1 139 ? 3.923 -19.519 -5.142 1.00 84.25 139 GLN A CA 1
ATOM 1085 C C . GLN A 1 139 ? 4.697 -20.164 -6.301 1.00 84.25 139 GLN A C 1
ATOM 1087 O O . GLN A 1 139 ? 5.587 -20.975 -6.067 1.00 84.25 139 GLN A O 1
ATOM 1092 N N . VAL A 1 140 ? 4.379 -19.804 -7.548 1.00 87.56 140 VAL A N 1
ATOM 1093 C CA . VAL A 1 140 ? 5.020 -20.342 -8.753 1.00 87.56 140 VAL A CA 1
ATOM 1094 C C . VAL A 1 140 ? 5.486 -19.191 -9.630 1.00 87.56 140 VAL A C 1
ATOM 1096 O O . VAL A 1 140 ? 4.733 -18.252 -9.886 1.00 87.56 140 VAL A O 1
ATOM 1099 N N . TRP A 1 141 ? 6.724 -19.302 -10.103 1.00 89.81 141 TRP A N 1
ATOM 1100 C CA . TRP A 1 141 ? 7.376 -18.322 -10.956 1.00 89.81 141 TRP A CA 1
ATOM 1101 C C . TRP A 1 141 ? 8.086 -19.041 -12.097 1.00 89.81 141 TRP A C 1
ATOM 1103 O O . TRP A 1 141 ? 8.860 -19.970 -11.869 1.00 89.81 141 TRP A O 1
ATOM 1113 N N . ASN A 1 142 ? 7.848 -18.592 -13.324 1.00 91.56 142 ASN A N 1
ATOM 1114 C CA . ASN A 1 142 ? 8.542 -19.104 -14.496 1.00 91.56 142 ASN A CA 1
ATOM 1115 C C . ASN A 1 142 ? 9.752 -18.221 -14.792 1.00 91.56 142 ASN A C 1
ATOM 1117 O O . ASN A 1 142 ? 9.664 -16.991 -14.752 1.00 91.56 142 ASN A O 1
ATOM 1121 N N . LYS A 1 143 ? 10.891 -18.840 -15.112 1.00 89.38 143 LYS A N 1
ATOM 1122 C CA . LYS A 1 143 ? 12.078 -18.097 -15.540 1.00 89.38 143 LYS A CA 1
ATOM 1123 C C . LYS A 1 143 ? 11.772 -17.417 -16.875 1.00 89.38 143 LYS A C 1
ATOM 1125 O O . LYS A 1 143 ? 11.403 -18.088 -17.833 1.00 89.38 143 LYS A O 1
ATOM 1130 N N . TYR A 1 144 ? 11.928 -16.098 -16.922 1.00 85.19 144 TYR A N 1
ATOM 1131 C CA . TYR A 1 144 ? 11.761 -15.300 -18.136 1.00 85.19 144 TYR A CA 1
ATOM 1132 C C . TYR A 1 144 ? 13.086 -15.166 -18.885 1.00 85.19 144 TYR A C 1
ATOM 1134 O O . TYR A 1 144 ? 13.190 -15.520 -20.053 1.00 85.19 144 TYR A O 1
ATOM 1142 N N . ALA A 1 145 ? 14.118 -14.679 -18.193 1.00 85.88 145 ALA A N 1
ATOM 1143 C CA . ALA A 1 145 ? 15.397 -14.349 -18.806 1.00 85.88 145 ALA A CA 1
ATOM 1144 C C . ALA A 1 145 ? 16.560 -14.491 -17.819 1.00 85.88 145 ALA A C 1
ATOM 1146 O O . ALA A 1 145 ? 16.381 -14.525 -16.597 1.00 85.88 145 ALA A O 1
ATOM 1147 N N . TYR A 1 146 ? 17.769 -14.568 -18.370 1.00 88.50 146 TYR A N 1
ATOM 1148 C CA . TYR A 1 146 ? 19.023 -14.494 -17.633 1.00 88.50 146 TYR A CA 1
ATOM 1149 C C . TYR A 1 146 ? 19.974 -13.545 -18.359 1.00 88.50 146 TYR A C 1
ATOM 1151 O O . TYR A 1 146 ? 20.268 -13.759 -19.533 1.00 88.50 146 TYR A O 1
ATOM 1159 N N . ASN A 1 147 ? 20.458 -12.522 -17.658 1.00 84.12 147 ASN A N 1
ATOM 1160 C CA . ASN A 1 147 ? 21.476 -11.607 -18.154 1.00 84.12 147 ASN A CA 1
ATOM 1161 C C . ASN A 1 147 ? 22.751 -11.755 -17.301 1.00 84.12 147 ASN A C 1
ATOM 1163 O O . ASN A 1 147 ? 22.747 -11.321 -16.148 1.00 84.12 147 ASN A O 1
ATOM 1167 N N . PRO A 1 148 ? 23.837 -12.346 -17.835 1.00 88.81 148 PRO A N 1
ATOM 1168 C CA . PRO A 1 148 ? 25.090 -12.513 -17.098 1.00 88.81 148 PRO A CA 1
ATOM 1169 C C . PRO A 1 148 ? 25.899 -11.215 -16.944 1.00 88.81 148 PRO A C 1
ATOM 1171 O O . PRO A 1 148 ? 26.845 -11.192 -16.167 1.00 88.81 148 PRO A O 1
ATOM 1174 N N . ASN A 1 149 ? 25.545 -10.154 -17.675 1.00 86.56 149 ASN A N 1
ATOM 1175 C CA . ASN A 1 149 ? 26.295 -8.900 -17.763 1.00 86.56 149 ASN A CA 1
ATOM 1176 C C . ASN A 1 149 ? 25.427 -7.701 -17.343 1.00 86.56 149 ASN A C 1
ATOM 1178 O O . ASN A 1 149 ? 25.428 -6.660 -18.006 1.00 86.56 149 ASN A O 1
ATOM 1182 N N . TRP A 1 150 ? 24.628 -7.841 -16.282 1.00 78.81 150 TRP A N 1
ATOM 1183 C CA . TRP A 1 150 ? 23.846 -6.717 -15.769 1.00 78.81 150 TRP A CA 1
ATOM 1184 C C . TRP A 1 150 ? 24.791 -5.620 -15.238 1.00 78.81 150 TRP A C 1
ATOM 1186 O O . TRP A 1 150 ? 25.845 -5.947 -14.674 1.00 78.81 150 TRP A O 1
ATOM 1196 N N . PRO A 1 151 ? 24.461 -4.320 -15.409 1.00 76.75 151 PRO A N 1
ATOM 1197 C CA . PRO A 1 151 ? 25.287 -3.229 -14.904 1.00 76.75 151 PRO A CA 1
ATOM 1198 C C . PRO A 1 151 ? 25.720 -3.434 -13.447 1.00 76.75 151 PRO A C 1
ATOM 1200 O O . PRO A 1 151 ? 24.945 -3.901 -12.613 1.00 76.75 151 PRO A O 1
ATOM 1203 N N . GLY A 1 152 ? 26.976 -3.092 -13.155 1.00 78.19 152 GLY A N 1
ATOM 1204 C CA . GLY A 1 152 ? 27.603 -3.367 -11.858 1.00 78.19 152 GLY A CA 1
ATOM 1205 C C . GLY A 1 152 ? 28.267 -4.745 -11.747 1.00 78.19 152 GLY A C 1
ATOM 1206 O O . GLY A 1 152 ? 28.690 -5.111 -10.657 1.00 78.19 152 GLY A O 1
ATOM 1207 N N . GLY A 1 153 ? 28.378 -5.503 -12.848 1.00 80.88 153 GLY A N 1
ATOM 1208 C CA . GLY A 1 153 ? 29.043 -6.815 -12.860 1.00 80.88 153 GLY A CA 1
ATOM 1209 C C . GLY A 1 153 ? 28.214 -7.922 -12.207 1.00 80.88 153 GLY A C 1
ATOM 1210 O O . GLY A 1 153 ? 28.761 -8.919 -11.745 1.00 80.88 153 GLY A O 1
ATOM 1211 N N . LEU A 1 154 ? 26.896 -7.729 -12.139 1.00 82.50 154 LEU A N 1
ATOM 1212 C CA . LEU A 1 154 ? 25.966 -8.663 -11.522 1.00 82.50 154 LEU A CA 1
ATOM 1213 C C . LEU A 1 154 ? 25.328 -9.559 -12.586 1.00 82.50 154 LEU A C 1
ATOM 1215 O O . LEU A 1 154 ? 25.153 -9.166 -13.739 1.00 82.50 154 LEU A O 1
ATOM 1219 N N . ALA A 1 155 ? 24.920 -10.756 -12.180 1.00 85.62 155 ALA A N 1
ATOM 1220 C CA . ALA A 1 155 ? 24.042 -11.589 -12.985 1.00 85.62 155 ALA A CA 1
ATOM 1221 C C . ALA A 1 155 ? 22.587 -11.348 -12.557 1.00 85.62 155 ALA A C 1
ATOM 1223 O O . ALA A 1 155 ? 22.269 -11.425 -11.371 1.00 85.62 155 ALA A O 1
ATOM 1224 N N . LEU A 1 156 ? 21.699 -11.076 -13.513 1.00 84.38 156 LEU A N 1
ATOM 1225 C CA . LEU A 1 156 ? 20.278 -10.843 -13.266 1.00 84.38 156 LEU A CA 1
ATOM 1226 C C . LEU A 1 156 ? 19.441 -12.013 -13.792 1.00 84.38 156 LEU A C 1
ATOM 1228 O O . LEU A 1 156 ? 19.580 -12.427 -14.943 1.00 84.38 156 LEU A O 1
ATOM 1232 N N . GLN A 1 157 ? 18.531 -12.514 -12.958 1.00 87.94 157 GLN A N 1
ATOM 1233 C CA . GLN A 1 157 ? 17.466 -13.425 -13.372 1.00 87.94 157 GLN A CA 1
ATOM 1234 C C . GLN A 1 157 ? 16.123 -12.708 -13.294 1.00 87.94 157 GLN A C 1
ATOM 1236 O O . GLN A 1 157 ? 15.778 -12.140 -12.260 1.00 87.94 157 GLN A O 1
ATOM 1241 N N . THR A 1 158 ? 15.354 -12.778 -14.374 1.00 84.25 158 THR A N 1
ATOM 1242 C CA . THR A 1 158 ? 13.993 -12.241 -14.424 1.00 84.25 158 THR A CA 1
ATOM 1243 C C . THR A 1 158 ? 13.011 -13.397 -14.393 1.00 84.25 158 THR A C 1
ATOM 1245 O O . THR A 1 158 ? 13.191 -14.393 -15.099 1.00 84.25 158 THR A O 1
ATOM 1248 N N . TRP A 1 159 ? 11.963 -13.251 -13.593 1.00 87.12 159 TRP A N 1
ATOM 1249 C CA . TRP A 1 159 ? 10.914 -14.244 -13.407 1.00 87.12 159 TRP A CA 1
ATOM 1250 C C . TRP A 1 159 ? 9.552 -13.596 -13.635 1.00 87.12 159 TRP A C 1
ATOM 1252 O O . TRP A 1 159 ? 9.398 -12.393 -13.428 1.00 87.12 159 TRP A O 1
ATOM 1262 N N . TYR A 1 160 ? 8.571 -14.385 -14.062 1.00 84.56 160 TYR A N 1
ATOM 1263 C CA . TYR A 1 160 ? 7.210 -13.913 -14.295 1.00 84.56 160 TYR A CA 1
ATOM 1264 C C . TYR A 1 160 ? 6.175 -14.864 -13.698 1.00 84.56 160 TYR A C 1
ATOM 1266 O O . TYR A 1 160 ? 6.433 -16.055 -13.495 1.00 84.56 160 TYR A O 1
ATOM 1274 N N . LEU A 1 161 ? 4.990 -14.322 -13.425 1.00 86.62 161 LEU A N 1
ATOM 1275 C CA . LEU A 1 161 ? 3.840 -15.097 -12.978 1.00 86.62 161 LEU A CA 1
ATOM 1276 C C . LEU A 1 161 ? 3.171 -15.786 -14.168 1.00 86.62 161 LEU A C 1
ATOM 1278 O O . LEU A 1 161 ? 2.826 -15.099 -15.129 1.00 86.62 161 LEU A O 1
ATOM 1282 N N . PRO A 1 162 ? 2.920 -17.106 -14.111 1.00 86.56 162 PRO A N 1
ATOM 1283 C CA . PRO A 1 162 ? 2.301 -17.827 -15.222 1.00 86.56 162 PRO A CA 1
ATOM 1284 C C . PRO A 1 162 ? 0.810 -17.507 -15.416 1.00 86.56 162 PRO A C 1
ATOM 1286 O O . PRO A 1 162 ? 0.189 -18.035 -16.335 1.00 86.56 162 PRO A O 1
ATOM 1289 N N . PHE A 1 163 ? 0.222 -16.664 -14.564 1.00 84.50 163 PHE A N 1
ATOM 1290 C CA . PHE A 1 163 ? -1.181 -16.272 -14.620 1.00 84.50 163 PHE A CA 1
ATOM 1291 C C . PHE A 1 163 ? -1.366 -14.787 -14.259 1.00 84.50 163 PHE A C 1
ATOM 1293 O O . PHE A 1 163 ? -0.602 -14.245 -13.454 1.00 84.50 163 PHE A O 1
ATOM 1300 N N . PRO A 1 164 ? -2.385 -14.113 -14.820 1.00 81.38 164 PRO A N 1
ATOM 1301 C CA . PRO A 1 164 ? -2.739 -12.750 -14.442 1.00 81.38 164 PRO A CA 1
ATOM 1302 C C . PRO A 1 164 ? -3.599 -12.718 -13.164 1.00 81.38 164 PRO A C 1
ATOM 1304 O O . PRO A 1 164 ? -4.485 -13.549 -12.989 1.00 81.38 164 PRO A O 1
ATOM 1307 N N . TYR A 1 165 ? -3.421 -11.699 -12.314 1.00 77.62 165 TYR A N 1
ATOM 1308 C CA . TYR A 1 165 ? -4.341 -11.398 -11.195 1.00 77.62 165 TYR A CA 1
ATOM 1309 C C . TYR A 1 165 ? -5.558 -10.541 -11.608 1.00 77.62 165 TYR A C 1
ATOM 1311 O O . TYR A 1 165 ? -6.373 -10.166 -10.767 1.00 77.62 165 TYR A O 1
ATOM 1319 N N . GLY A 1 166 ? -5.692 -10.228 -12.901 1.00 75.31 166 GLY A N 1
ATOM 1320 C CA . GLY A 1 166 ? -6.708 -9.321 -13.442 1.00 75.31 166 GLY A CA 1
ATOM 1321 C C . GLY A 1 166 ? -6.217 -7.876 -13.582 1.00 75.31 166 GLY A C 1
ATOM 1322 O O . GLY A 1 166 ? -5.173 -7.495 -13.055 1.00 75.31 166 GLY A O 1
ATOM 1323 N N . THR A 1 167 ? -6.971 -7.060 -14.324 1.00 66.12 167 THR A N 1
ATOM 1324 C CA . THR A 1 167 ? -6.573 -5.690 -14.690 1.00 66.12 167 THR A CA 1
ATOM 1325 C C . THR A 1 167 ? -6.504 -4.737 -13.503 1.00 66.12 167 THR A C 1
ATOM 1327 O O . THR A 1 167 ? -5.748 -3.776 -13.570 1.00 66.12 167 THR A O 1
ATOM 1330 N N . GLU A 1 168 ? -7.236 -4.994 -12.416 1.00 80.38 168 GLU A N 1
ATOM 1331 C CA . GLU A 1 168 ? -7.359 -4.097 -11.256 1.00 80.38 168 GLU A CA 1
ATOM 1332 C C . GLU A 1 168 ? -6.436 -4.451 -10.071 1.00 80.38 168 GLU A C 1
ATOM 1334 O O . GLU A 1 168 ? -6.556 -3.858 -8.997 1.00 80.38 168 GLU A O 1
ATOM 1339 N N . ALA A 1 169 ? -5.511 -5.400 -10.246 1.00 87.75 169 ALA A N 1
ATOM 1340 C CA . ALA A 1 169 ? -4.608 -5.839 -9.185 1.00 87.75 169 ALA A CA 1
ATOM 1341 C C . ALA A 1 169 ? -3.511 -4.804 -8.869 1.00 87.75 169 ALA A C 1
ATOM 1343 O O . ALA A 1 169 ? -3.015 -4.099 -9.750 1.00 87.75 169 ALA A O 1
ATOM 1344 N N . TYR A 1 170 ? -3.121 -4.745 -7.594 1.00 92.44 170 TYR A N 1
ATOM 1345 C CA . TYR A 1 170 ? -1.963 -3.995 -7.114 1.00 92.44 170 TYR A CA 1
ATOM 1346 C C . TYR A 1 170 ? -0.988 -4.961 -6.434 1.00 92.44 170 TYR A C 1
ATOM 1348 O O . TYR A 1 170 ? -1.410 -5.916 -5.783 1.00 92.44 170 TYR A O 1
ATOM 1356 N N . PHE A 1 171 ? 0.304 -4.684 -6.556 1.00 89.69 171 PHE A N 1
ATOM 1357 C CA . PHE A 1 171 ? 1.393 -5.474 -5.998 1.00 89.69 171 PHE A CA 1
ATOM 1358 C C . PHE A 1 171 ? 2.030 -4.721 -4.840 1.00 89.69 171 PHE A C 1
ATOM 1360 O O . PHE A 1 171 ? 2.364 -3.545 -4.977 1.00 89.69 171 PHE A O 1
ATOM 1367 N N . GLN A 1 172 ? 2.172 -5.389 -3.703 1.00 87.94 172 GLN A N 1
ATOM 1368 C CA . GLN A 1 172 ? 2.880 -4.837 -2.556 1.00 87.94 172 GLN A CA 1
ATOM 1369 C C . GLN A 1 172 ? 4.389 -4.857 -2.818 1.00 87.94 172 GLN A C 1
ATOM 1371 O O . GLN A 1 172 ? 4.886 -5.833 -3.385 1.00 87.94 172 GLN A O 1
ATOM 1376 N N . VAL A 1 173 ? 5.085 -3.793 -2.415 1.00 76.38 173 VAL A N 1
ATOM 1377 C CA . VAL A 1 173 ? 6.558 -3.715 -2.398 1.00 76.38 173 VAL A CA 1
ATOM 1378 C C . VAL A 1 173 ? 7.060 -3.911 -0.975 1.00 76.38 173 VAL A C 1
ATOM 1380 O O . VAL A 1 173 ? 6.344 -3.475 -0.042 1.00 76.38 173 VAL A O 1
#

pLDDT: mean 89.16, std 9.31, range [55.53, 98.75]

Organism: Pseudomonas aeruginosa (NCBI:txid287)

Radius of gyration: 19.24 Å; chains: 1; bounding box: 52×36×54 Å

Foldseek 3Di:
DVDWDFDADPVRHTDFIQPAAFWFFPFKDKFDDADPDKGWDFGPAFFQAQDFWWKWWDWPDAKDWAPKDWDDHHGGTTTIITHIDHDPPDPPDRGMGMMITIGGQTDADDDDWDFTHHPVRTTRDTPVTHTDDDLDDAPDWAWDDWDCCPPPRHIDTDIDGPDDSDNPDIGTD

Secondary structure (DSSP, 8-state):
--S--EEE-TTS-EEEESSS---EEEEEEEE----SS-EEEEEEEEE--SSPPEEEEEESSS-EEEEEEEEEETTEEEEEEEEEE--TT--S----EEEEEEESSPPPP-SSS-EEE-TTS-EEEETTSPBP---------EEEEEEEEETTTEEEEEEE-SS---TT--EE-